Protein AF-A0A6P0B153-F1 (afdb_monomer_lite)

Radius of gyration: 15.91 Å; chains: 1; bounding box: 37×36×32 Å

Foldseek 3Di:
DDPPDQAEAALQPDDDPDPVVSCCVCVPVCVVRHNYYHHPVVCVVPDPDDDPPPPPDD

pLDDT: mean 89.46, std 14.43, range [45.69, 98.31]

Structure (mmCIF, N/CA/C/O backbone):
data_AF-A0A6P0B153-F1
#
_entry.id   AF-A0A6P0B153-F1
#
loop_
_atom_site.group_PDB
_atom_site.id
_atom_site.type_symbol
_atom_site.label_atom_id
_atom_site.label_alt_id
_atom_site.label_comp_id
_atom_site.label_asym_id
_atom_site.label_entity_id
_atom_site.label_seq_id
_atom_site.pdbx_PDB_ins_code
_atom_site.Cartn_x
_atom_site.Cartn_y
_atom_site.Cartn_z
_atom_site.occupancy
_atom_site.B_iso_or_equiv
_atom_site.auth_seq_id
_atom_site.auth_comp_id
_atom_site.auth_asym_id
_atom_site.auth_atom_id
_atom_site.pdbx_PDB_model_num
ATOM 1 N N . MET A 1 1 ? 14.484 7.678 5.777 1.00 49.19 1 MET A N 1
ATOM 2 C CA . MET A 1 1 ? 14.509 7.619 7.253 1.00 49.19 1 MET A CA 1
ATOM 3 C C . MET A 1 1 ? 13.088 7.285 7.675 1.00 49.19 1 MET A C 1
ATOM 5 O O . MET A 1 1 ? 12.189 7.968 7.201 1.00 49.19 1 MET A O 1
ATOM 9 N N . GLU A 1 2 ? 12.885 6.214 8.443 1.00 81.56 2 GLU A N 1
ATOM 10 C CA . GLU A 1 2 ? 11.552 5.765 8.879 1.00 81.56 2 GLU A CA 1
ATOM 11 C C . GLU A 1 2 ? 11.060 6.590 10.078 1.00 81.56 2 GLU A C 1
ATOM 13 O O . GLU A 1 2 ? 11.856 6.939 10.949 1.00 81.56 2 GLU A O 1
ATOM 18 N N . LEU A 1 3 ? 9.756 6.888 10.133 1.00 88.69 3 LEU A N 1
ATOM 19 C CA . LEU A 1 3 ? 9.129 7.659 11.223 1.00 88.69 3 LEU A CA 1
ATOM 20 C C . LEU A 1 3 ? 8.550 6.778 12.348 1.00 88.69 3 LEU A C 1
ATOM 22 O O . LEU A 1 3 ? 7.985 7.297 13.305 1.00 88.69 3 LEU A O 1
ATOM 26 N N . GLY A 1 4 ? 8.682 5.450 12.243 1.00 90.56 4 GLY A N 1
ATOM 27 C CA . GLY A 1 4 ? 8.211 4.498 13.258 1.00 90.56 4 GLY A CA 1
ATOM 28 C C . GLY A 1 4 ? 6.717 4.156 13.197 1.00 90.56 4 GLY A C 1
ATOM 29 O O . GLY A 1 4 ? 6.201 3.537 14.122 1.00 90.56 4 GLY A O 1
ATOM 30 N N . TYR A 1 5 ? 6.014 4.532 12.125 1.00 93.06 5 TYR A N 1
ATOM 31 C CA . TYR A 1 5 ? 4.621 4.129 11.914 1.00 93.06 5 TYR A CA 1
ATOM 32 C C . TYR A 1 5 ? 4.518 2.698 11.384 1.00 93.06 5 TYR A C 1
ATOM 34 O O . TYR A 1 5 ? 5.321 2.270 10.556 1.00 93.06 5 TYR A O 1
ATOM 42 N N . PHE A 1 6 ? 3.462 1.986 11.782 1.00 93.94 6 PHE A N 1
ATOM 43 C CA . PHE A 1 6 ? 3.071 0.746 11.118 1.00 93.94 6 PHE A CA 1
ATOM 44 C C . PHE A 1 6 ? 2.396 1.063 9.782 1.00 93.94 6 PHE A C 1
ATOM 46 O O . PHE A 1 6 ? 1.206 1.370 9.722 1.00 93.94 6 PHE A O 1
ATOM 53 N N . ALA A 1 7 ? 3.172 1.012 8.702 1.00 94.69 7 ALA A N 1
ATOM 54 C CA . ALA A 1 7 ? 2.659 1.214 7.355 1.00 94.69 7 ALA A CA 1
ATOM 55 C C . ALA A 1 7 ? 1.855 -0.009 6.883 1.00 94.69 7 ALA A C 1
ATOM 57 O O . ALA A 1 7 ? 2.330 -1.140 6.973 1.00 94.69 7 ALA A O 1
ATOM 58 N N . THR A 1 8 ? 0.659 0.219 6.336 1.00 97.12 8 THR A N 1
ATOM 59 C CA . THR A 1 8 ? -0.116 -0.802 5.612 1.00 97.12 8 THR A CA 1
ATOM 60 C C . THR A 1 8 ? -0.092 -0.479 4.122 1.00 97.12 8 THR A C 1
ATOM 62 O O . THR A 1 8 ? -0.469 0.622 3.726 1.00 97.12 8 THR A O 1
ATOM 65 N N . LEU A 1 9 ? 0.353 -1.424 3.295 1.00 97.38 9 LEU A N 1
ATOM 66 C CA . LEU A 1 9 ? 0.347 -1.305 1.837 1.00 97.38 9 LEU A CA 1
ATOM 67 C C . LEU A 1 9 ? -0.971 -1.849 1.274 1.00 97.38 9 LEU A C 1
ATOM 69 O O . LEU A 1 9 ? -1.317 -3.000 1.525 1.00 97.38 9 LEU A O 1
ATOM 73 N N . VAL A 1 10 ? -1.666 -1.050 0.462 1.00 98.19 10 VAL A N 1
ATOM 74 C CA . VAL A 1 10 ? -2.908 -1.459 -0.213 1.00 98.19 10 VAL A CA 1
ATOM 75 C C . VAL A 1 10 ? -2.596 -1.841 -1.663 1.00 98.19 10 VAL A C 1
ATOM 77 O O . VAL A 1 10 ? -2.354 -0.989 -2.518 1.0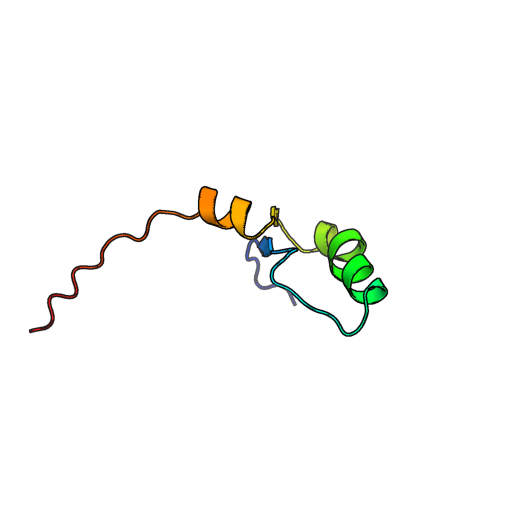0 98.19 10 VAL A O 1
ATOM 80 N N . SER A 1 11 ? -2.524 -3.141 -1.925 1.00 96.88 11 SER A N 1
ATOM 81 C CA . SER A 1 11 ? -1.957 -3.723 -3.148 1.00 96.88 11 SER A CA 1
ATOM 82 C C . SER A 1 11 ? -2.748 -3.427 -4.428 1.00 96.88 11 SER A C 1
ATOM 84 O O . SER A 1 11 ? -2.161 -3.301 -5.494 1.00 96.88 11 SER A O 1
ATOM 86 N N . ASP A 1 12 ? -4.059 -3.248 -4.351 1.00 97.50 12 ASP A N 1
ATOM 87 C CA . ASP A 1 12 ? -4.927 -2.931 -5.494 1.00 97.50 12 ASP A CA 1
ATOM 88 C C . ASP A 1 12 ? -5.219 -1.425 -5.643 1.00 97.50 12 ASP A C 1
ATOM 90 O O . ASP A 1 12 ? -5.911 -1.020 -6.574 1.00 97.50 12 ASP A O 1
ATOM 94 N N . ALA A 1 13 ? -4.645 -0.586 -4.774 1.00 97.75 13 ALA A N 1
ATOM 95 C CA . ALA A 1 13 ? -4.816 0.870 -4.778 1.00 97.75 13 ALA A CA 1
ATOM 96 C C . ALA A 1 13 ? -3.521 1.632 -5.120 1.00 97.75 13 ALA A C 1
ATOM 98 O O . ALA A 1 13 ? -3.373 2.811 -4.800 1.00 97.75 13 ALA A O 1
ATOM 99 N N . THR A 1 14 ? -2.554 0.967 -5.755 1.00 96.62 14 THR A N 1
ATOM 100 C CA . THR A 1 14 ? -1.273 1.572 -6.148 1.00 96.62 14 THR A CA 1
ATOM 101 C C . THR A 1 14 ? -0.927 1.234 -7.596 1.00 96.62 14 THR A C 1
ATOM 103 O O . THR A 1 14 ? -1.322 0.198 -8.124 1.00 96.62 14 THR A O 1
ATOM 106 N N . ALA A 1 15 ? -0.187 2.128 -8.253 1.00 97.19 15 ALA A N 1
ATOM 107 C CA . ALA A 1 15 ? 0.255 1.980 -9.638 1.00 97.19 15 ALA A CA 1
ATOM 108 C C . ALA A 1 15 ? 1.759 2.280 -9.758 1.00 97.19 15 ALA A C 1
ATOM 110 O O . ALA A 1 15 ? 2.319 3.050 -8.982 1.00 97.19 15 ALA A O 1
ATOM 111 N N . ALA A 1 16 ? 2.412 1.662 -10.741 1.00 96.75 16 ALA A N 1
ATOM 112 C CA . ALA A 1 16 ? 3.810 1.884 -11.093 1.00 96.75 16 ALA A CA 1
ATOM 113 C C . ALA A 1 16 ? 3.930 1.900 -12.620 1.00 96.75 16 ALA A C 1
ATOM 115 O O . ALA A 1 16 ? 3.038 1.421 -13.319 1.00 96.75 16 ALA A O 1
ATOM 116 N N . PHE A 1 17 ? 5.043 2.411 -13.149 1.00 97.62 17 PHE A N 1
ATOM 117 C CA . PHE A 1 17 ? 5.233 2.573 -14.597 1.00 97.62 17 PHE A CA 1
ATOM 118 C C . PHE A 1 17 ? 5.221 1.259 -15.397 1.00 97.62 17 PHE A C 1
ATOM 120 O O . PHE A 1 17 ? 5.106 1.289 -16.619 1.00 97.62 17 PHE A O 1
ATOM 127 N N . SER A 1 18 ? 5.358 0.103 -14.741 1.00 98.06 18 SER A N 1
ATOM 128 C CA . SER A 1 18 ? 5.242 -1.205 -15.387 1.00 98.06 18 SER A CA 1
ATOM 129 C C . SER A 1 18 ? 4.773 -2.290 -14.416 1.00 98.06 18 SER A C 1
ATOM 131 O O . SER A 1 18 ? 4.924 -2.167 -13.199 1.00 98.06 18 SER A O 1
ATOM 133 N N . HIS A 1 19 ? 4.277 -3.406 -14.961 1.00 96.94 19 HIS A N 1
ATOM 134 C CA . HIS A 1 19 ? 3.930 -4.598 -14.179 1.00 96.94 19 HIS A CA 1
ATOM 135 C C . HIS A 1 19 ? 5.121 -5.169 -13.404 1.00 96.94 19 HIS A C 1
ATOM 137 O O . HIS A 1 19 ? 4.959 -5.623 -12.274 1.00 96.94 19 HIS A O 1
ATOM 143 N N . LEU A 1 20 ? 6.325 -5.119 -13.983 1.00 98.19 20 LEU A N 1
ATOM 144 C CA . LEU A 1 20 ? 7.533 -5.579 -13.303 1.00 98.19 20 LEU A CA 1
ATOM 145 C C . LEU A 1 20 ? 7.826 -4.723 -12.066 1.00 98.19 20 LEU A C 1
ATOM 147 O O . LEU A 1 20 ? 8.124 -5.258 -11.001 1.00 98.19 20 LEU A O 1
ATOM 151 N N . MET A 1 21 ? 7.685 -3.401 -12.187 1.00 98.06 21 MET A N 1
ATOM 152 C CA . MET A 1 21 ? 7.830 -2.495 -11.046 1.00 98.06 21 MET A CA 1
ATOM 153 C C . MET A 1 21 ? 6.741 -2.727 -9.999 1.00 98.06 21 MET A C 1
ATOM 155 O O . MET A 1 21 ? 7.037 -2.666 -8.810 1.00 98.06 21 MET A O 1
ATOM 159 N N . MET A 1 22 ? 5.516 -3.054 -10.421 1.00 97.44 22 MET A N 1
ATOM 160 C CA . MET A 1 22 ? 4.438 -3.407 -9.499 1.00 97.44 22 MET A CA 1
ATOM 161 C C . MET A 1 22 ? 4.772 -4.660 -8.685 1.00 97.44 22 MET A C 1
ATOM 163 O O . MET A 1 22 ? 4.685 -4.666 -7.458 1.00 97.44 22 MET A O 1
ATOM 167 N N . HIS A 1 23 ? 5.243 -5.707 -9.364 1.00 96.62 23 HIS A N 1
ATOM 168 C CA . HIS A 1 23 ? 5.693 -6.932 -8.714 1.00 96.62 23 HIS A CA 1
ATOM 169 C C . HIS A 1 23 ? 6.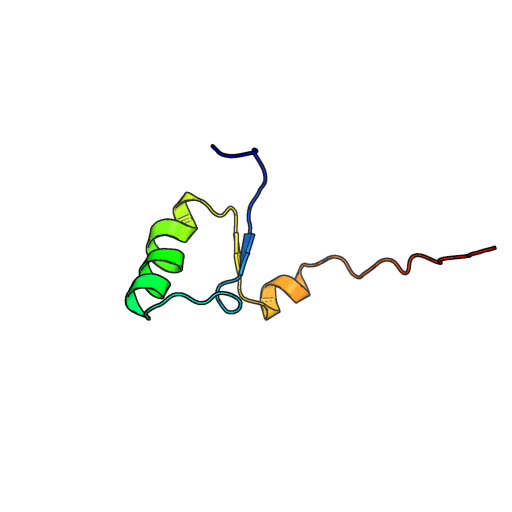840 -6.663 -7.734 1.00 96.62 23 HIS A C 1
ATOM 171 O O . HIS A 1 23 ? 6.789 -7.117 -6.593 1.00 96.62 23 HIS A O 1
ATOM 177 N N . ALA A 1 24 ? 7.844 -5.883 -8.144 1.00 97.75 24 ALA A N 1
ATOM 178 C CA . ALA A 1 24 ? 8.956 -5.517 -7.274 1.00 97.75 24 ALA A CA 1
ATOM 179 C C . ALA A 1 24 ? 8.481 -4.737 -6.036 1.00 97.75 24 ALA A C 1
ATOM 181 O O . ALA A 1 24 ? 8.866 -5.069 -4.916 1.00 97.75 24 ALA A O 1
ATOM 182 N N . ALA A 1 25 ? 7.594 -3.755 -6.212 1.00 96.81 25 ALA A N 1
ATOM 183 C CA . ALA A 1 25 ? 7.054 -2.964 -5.113 1.00 96.81 25 ALA A CA 1
ATOM 184 C C . ALA A 1 25 ? 6.277 -3.825 -4.105 1.00 96.81 25 ALA A C 1
ATOM 186 O O . ALA A 1 25 ? 6.496 -3.700 -2.903 1.00 96.81 25 ALA A O 1
ATOM 187 N N . HIS A 1 26 ? 5.401 -4.720 -4.567 1.00 97.00 26 HIS A N 1
ATOM 188 C CA . HIS A 1 26 ? 4.497 -5.463 -3.679 1.00 97.00 26 HIS A CA 1
ATOM 189 C C . HIS A 1 26 ? 5.049 -6.780 -3.157 1.00 97.00 26 HIS A C 1
ATOM 191 O O . HIS A 1 26 ? 4.739 -7.158 -2.031 1.00 97.00 26 HIS A O 1
ATOM 197 N N . LYS A 1 27 ? 5.803 -7.517 -3.975 1.00 95.94 27 LYS A N 1
ATOM 198 C CA . LYS A 1 27 ? 6.244 -8.883 -3.650 1.00 95.94 27 LYS A CA 1
ATOM 199 C C . LYS A 1 27 ? 7.675 -8.944 -3.145 1.00 95.94 27 LYS A C 1
ATOM 201 O O . LYS A 1 27 ? 7.981 -9.847 -2.377 1.00 95.94 27 LYS A O 1
ATOM 206 N N . LEU A 1 28 ? 8.524 -7.999 -3.551 1.00 96.69 28 LEU A N 1
ATOM 207 C CA . LEU A 1 28 ? 9.921 -7.961 -3.116 1.00 96.69 28 LEU A CA 1
ATOM 208 C C . LEU A 1 28 ? 10.118 -6.940 -1.995 1.00 96.69 28 LEU A C 1
ATOM 210 O O . LEU A 1 28 ? 10.588 -7.300 -0.923 1.00 96.69 28 LEU A O 1
ATOM 214 N N . ASN A 1 29 ? 9.703 -5.690 -2.211 1.00 95.94 29 ASN A N 1
ATOM 215 C CA . ASN A 1 29 ? 9.928 -4.612 -1.247 1.00 95.94 29 ASN A CA 1
ATOM 216 C C . ASN A 1 29 ? 8.866 -4.590 -0.140 1.00 95.94 29 ASN A C 1
ATOM 218 O O . ASN A 1 29 ? 9.201 -4.431 1.029 1.00 95.94 29 ASN A O 1
ATOM 222 N N . GLY A 1 30 ? 7.588 -4.762 -0.495 1.00 95.62 30 GLY A N 1
ATOM 223 C CA . GLY A 1 30 ? 6.450 -4.692 0.427 1.00 95.62 30 GLY A CA 1
ATOM 224 C C . GLY A 1 30 ? 6.668 -5.435 1.752 1.00 95.62 30 GLY A C 1
ATOM 225 O O . GLY A 1 30 ? 6.553 -4.794 2.795 1.00 95.62 30 GLY A O 1
ATOM 226 N N . PRO A 1 31 ? 7.059 -6.726 1.746 1.00 96.31 31 PRO A N 1
ATOM 227 C CA . PRO A 1 31 ? 7.263 -7.502 2.974 1.00 96.31 31 PRO A CA 1
ATOM 228 C C . PRO A 1 31 ? 8.385 -6.990 3.889 1.00 96.31 31 PRO A C 1
ATOM 230 O O . PRO A 1 31 ? 8.424 -7.348 5.061 1.00 96.31 31 PRO A O 1
ATOM 233 N N . THR A 1 32 ? 9.315 -6.187 3.368 1.00 94.69 32 THR A N 1
ATOM 234 C CA . THR A 1 32 ? 10.413 -5.605 4.153 1.00 94.69 32 THR A CA 1
ATOM 235 C C . THR A 1 32 ? 9.996 -4.323 4.871 1.00 94.69 32 THR A C 1
ATOM 237 O O . THR A 1 32 ? 10.510 -4.048 5.952 1.00 94.69 32 THR A O 1
ATOM 240 N N . TYR A 1 33 ? 9.084 -3.538 4.290 1.00 92.81 33 TYR A N 1
ATOM 241 C CA . TYR A 1 33 ? 8.759 -2.191 4.781 1.00 92.81 33 T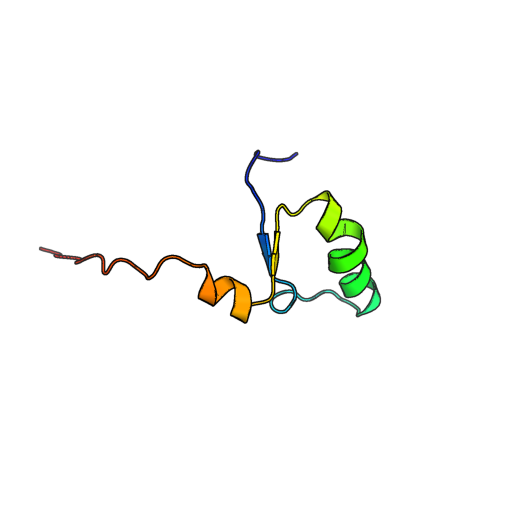YR A CA 1
ATOM 242 C C . TYR A 1 33 ? 7.357 -2.065 5.382 1.00 92.81 33 TYR A C 1
ATOM 244 O O . TYR A 1 33 ? 7.149 -1.260 6.287 1.00 92.81 33 TYR A O 1
ATOM 252 N N . ALA A 1 34 ? 6.381 -2.825 4.884 1.00 95.81 34 ALA A N 1
ATOM 253 C CA . ALA A 1 34 ? 5.005 -2.746 5.352 1.00 95.81 34 ALA A CA 1
ATOM 254 C C . ALA A 1 34 ? 4.765 -3.711 6.519 1.00 95.81 34 ALA A C 1
ATOM 256 O O . ALA A 1 34 ? 5.166 -4.872 6.481 1.00 95.81 34 ALA A O 1
ATOM 257 N N . HIS A 1 35 ? 4.049 -3.239 7.536 1.00 95.88 35 HIS A N 1
ATOM 258 C CA . HIS A 1 35 ? 3.563 -4.073 8.630 1.00 95.88 35 HIS A CA 1
ATOM 259 C C . HIS A 1 35 ? 2.444 -5.018 8.169 1.00 95.88 35 HIS A C 1
ATOM 261 O O . HIS A 1 35 ? 2.348 -6.148 8.637 1.00 95.88 35 HIS A O 1
ATOM 267 N N . ALA A 1 36 ? 1.613 -4.558 7.234 1.00 96.94 36 ALA A N 1
ATOM 268 C CA . ALA A 1 36 ? 0.561 -5.347 6.610 1.00 96.94 36 ALA A CA 1
ATOM 269 C C . ALA A 1 36 ? 0.468 -5.028 5.114 1.00 96.94 36 ALA A C 1
ATOM 271 O O . ALA A 1 36 ? 0.741 -3.905 4.684 1.00 96.94 36 ALA A O 1
ATOM 272 N N . ILE A 1 37 ? 0.058 -6.016 4.323 1.00 97.75 37 ILE A N 1
ATOM 273 C CA . ILE A 1 37 ? -0.228 -5.864 2.895 1.00 97.75 37 ILE A CA 1
ATOM 274 C C . ILE A 1 37 ? -1.637 -6.396 2.669 1.00 97.75 37 ILE A C 1
ATOM 276 O O . ILE A 1 37 ? -1.870 -7.579 2.894 1.00 97.75 37 ILE A O 1
ATOM 280 N N . LEU A 1 38 ? -2.553 -5.527 2.246 1.00 98.25 38 LEU A N 1
ATOM 281 C CA . LEU A 1 38 ? -3.978 -5.827 2.094 1.00 98.25 38 LEU A CA 1
ATOM 282 C C . LEU A 1 38 ? -4.475 -5.432 0.700 1.00 98.25 38 LEU A C 1
ATOM 284 O O . LEU A 1 38 ? -3.824 -4.679 -0.029 1.00 98.25 38 LEU A O 1
ATOM 288 N N . THR A 1 39 ? -5.641 -5.926 0.326 1.00 98.31 39 THR A N 1
ATOM 289 C CA . THR A 1 39 ? -6.495 -5.353 -0.719 1.00 98.31 39 THR A CA 1
ATOM 290 C C . THR A 1 39 ? -7.370 -4.242 -0.139 1.00 98.31 39 THR A C 1
ATOM 292 O O . THR A 1 39 ? -7.501 -4.086 1.078 1.00 98.31 39 THR A O 1
ATOM 295 N N . THR A 1 40 ? -8.000 -3.460 -1.008 1.00 98.25 40 THR A N 1
ATOM 296 C CA . THR A 1 40 ? -8.921 -2.393 -0.612 1.00 98.25 40 THR A CA 1
ATOM 297 C C . THR A 1 40 ? -10.121 -2.971 0.131 1.00 98.25 40 THR A C 1
ATOM 299 O O . THR A 1 40 ? -10.555 -2.402 1.130 1.00 98.25 40 THR A O 1
ATOM 302 N N . ALA A 1 41 ? -10.629 -4.123 -0.316 1.00 98.31 41 ALA A N 1
ATOM 303 C CA . ALA A 1 41 ? -11.732 -4.817 0.341 1.00 98.31 41 ALA A CA 1
ATOM 304 C C . ALA A 1 41 ? -11.367 -5.235 1.776 1.00 98.31 41 ALA A C 1
ATOM 306 O O . ALA A 1 41 ? -12.068 -4.860 2.712 1.00 98.31 41 ALA A O 1
ATOM 307 N N . GLU A 1 42 ? -10.231 -5.915 1.958 1.00 98.25 42 GLU A N 1
ATOM 308 C CA . GLU A 1 42 ? -9.747 -6.334 3.283 1.00 98.25 42 GLU A CA 1
ATOM 309 C C . GLU A 1 42 ? -9.490 -5.133 4.202 1.00 98.25 42 GLU A C 1
ATOM 311 O O . GLU A 1 42 ? -9.795 -5.183 5.393 1.00 98.25 42 GLU A O 1
ATOM 316 N N . LEU A 1 43 ? -8.969 -4.025 3.661 1.00 97.19 43 LEU A N 1
ATOM 317 C CA . LEU A 1 43 ? -8.783 -2.801 4.437 1.00 97.19 43 LEU A CA 1
ATOM 318 C C . LEU A 1 43 ? -10.123 -2.254 4.951 1.00 97.19 43 LEU A C 1
ATOM 320 O O . LEU A 1 43 ? -10.230 -1.904 6.124 1.00 97.19 43 LEU A O 1
ATOM 324 N N . ILE A 1 44 ? -11.144 -2.175 4.095 1.00 96.69 44 ILE A N 1
ATOM 325 C CA . ILE A 1 44 ? -12.466 -1.654 4.476 1.00 96.69 44 ILE A CA 1
ATOM 326 C C . ILE A 1 44 ? -13.099 -2.509 5.580 1.00 96.69 44 ILE A C 1
ATOM 328 O O . ILE A 1 44 ? -13.740 -1.960 6.475 1.00 96.69 44 ILE A O 1
ATOM 332 N N . GLU A 1 45 ? -12.902 -3.826 5.549 1.00 96.94 45 GLU A N 1
ATOM 333 C CA . GLU A 1 45 ? -13.429 -4.742 6.567 1.00 96.94 45 GLU A CA 1
ATOM 334 C C . GLU A 1 45 ? -12.833 -4.503 7.961 1.00 96.94 45 GLU A C 1
ATOM 336 O O . GLU A 1 45 ? -13.537 -4.660 8.962 1.00 96.94 45 GLU A O 1
ATOM 341 N N . VAL A 1 46 ? -11.559 -4.105 8.040 1.00 95.44 46 VAL A N 1
ATOM 342 C CA . VAL A 1 46 ? -10.854 -3.897 9.318 1.00 95.44 46 VAL A CA 1
ATOM 343 C C . VAL A 1 46 ? -10.867 -2.449 9.801 1.00 95.44 46 VAL A C 1
ATOM 345 O O . VAL A 1 46 ? -10.545 -2.188 10.964 1.00 95.44 46 VAL A O 1
ATOM 348 N N . LEU A 1 47 ? -11.214 -1.492 8.936 1.00 93.62 47 LEU A N 1
ATOM 349 C CA . LEU A 1 47 ? -11.264 -0.090 9.325 1.00 93.62 47 LEU A CA 1
ATOM 350 C C . LEU A 1 47 ? -12.368 0.143 10.369 1.00 93.62 47 LEU A C 1
ATOM 352 O O . LEU A 1 47 ? -13.493 -0.343 10.219 1.00 93.62 47 LEU A O 1
ATOM 356 N N . PRO A 1 48 ? -12.092 0.937 11.420 1.00 90.00 48 PRO A N 1
ATOM 357 C CA . PRO A 1 48 ? -13.131 1.364 12.338 1.00 90.00 48 PRO A CA 1
ATOM 358 C C . PRO A 1 48 ? -14.254 2.051 11.563 1.00 90.00 48 PRO A C 1
ATOM 360 O O . PRO A 1 48 ? -14.003 2.907 10.711 1.00 90.00 48 PRO A O 1
ATOM 363 N N . LYS A 1 49 ? -15.506 1.714 11.887 1.00 84.88 49 LYS A N 1
ATOM 364 C CA . LYS A 1 49 ? -16.647 2.473 11.370 1.00 84.88 49 LYS A CA 1
ATOM 365 C C . LYS A 1 49 ? -16.453 3.932 11.758 1.00 84.88 49 LYS A C 1
ATOM 367 O O . LYS A 1 49 ? -16.153 4.215 12.919 1.00 84.88 49 LYS A O 1
ATOM 372 N N . ALA A 1 50 ? -16.627 4.837 10.796 1.00 77.81 50 ALA A N 1
ATOM 373 C CA . ALA A 1 50 ? -16.555 6.261 11.071 1.00 77.81 50 ALA A CA 1
ATOM 374 C C . ALA A 1 50 ? -17.483 6.583 12.250 1.00 77.81 50 ALA A C 1
ATOM 376 O O . ALA A 1 50 ? -18.689 6.331 12.192 1.00 77.81 50 ALA A O 1
ATOM 377 N N . SER A 1 51 ? -16.912 7.102 13.338 1.00 68.56 51 SER A N 1
ATOM 378 C CA . SER A 1 51 ? -17.719 7.748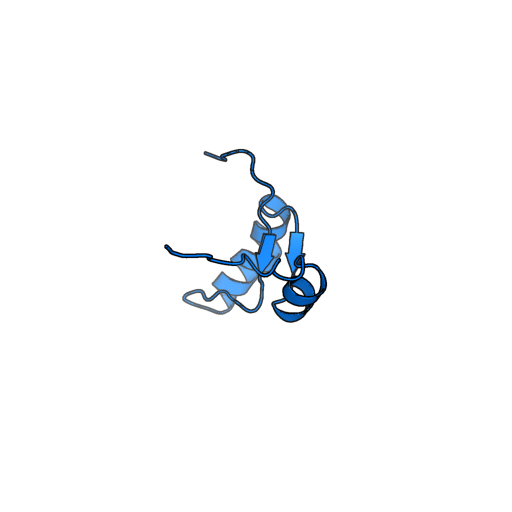 14.362 1.00 68.56 51 SER A CA 1
ATOM 379 C C . SER A 1 51 ? -18.362 8.949 13.686 1.00 68.56 51 SER A C 1
ATOM 381 O O . SER A 1 51 ? -17.654 9.766 13.096 1.00 68.56 51 SER A O 1
ATOM 383 N N . ALA A 1 52 ? -19.690 9.038 13.709 1.00 61.78 52 ALA A N 1
ATOM 384 C CA . ALA A 1 52 ? -20.369 10.242 13.268 1.00 61.78 52 ALA A CA 1
ATOM 385 C C . ALA A 1 52 ? -19.960 11.374 14.219 1.00 61.78 52 ALA A C 1
ATOM 387 O O . ALA A 1 52 ? -20.540 11.537 15.294 1.00 61.78 52 ALA A O 1
ATOM 388 N N . SER A 1 53 ? -18.937 12.140 13.848 1.00 60.84 53 SER A N 1
ATOM 389 C CA . SER A 1 53 ? -18.663 13.430 14.460 1.00 60.84 53 SER A CA 1
ATOM 390 C C . SER A 1 53 ? -19.916 14.273 14.251 1.00 60.84 53 SER A C 1
ATOM 392 O O . SER A 1 53 ? -20.200 14.699 13.133 1.00 60.84 53 SER A O 1
ATOM 3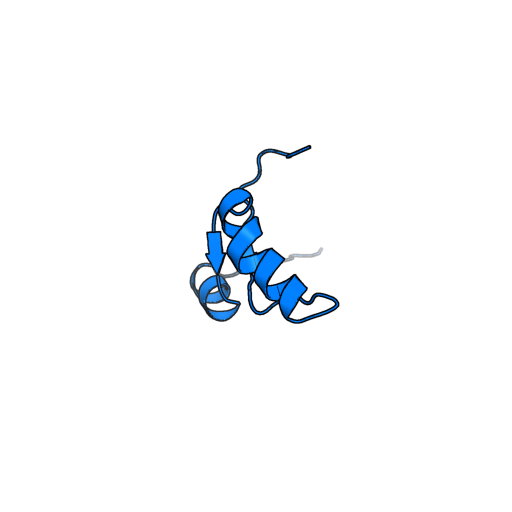94 N N . LYS A 1 54 ? -20.716 14.479 15.303 1.00 57.22 54 LYS A N 1
ATOM 395 C CA . LYS A 1 54 ? -21.687 15.573 15.306 1.00 57.22 54 LYS A CA 1
ATOM 396 C C . LYS A 1 54 ? -20.874 16.860 15.245 1.00 57.22 54 LYS A C 1
ATOM 398 O O . LYS A 1 54 ? -20.427 17.355 16.275 1.00 57.22 54 LYS A O 1
ATOM 403 N N . GLU A 1 55 ? -20.687 17.398 14.049 1.00 59.50 55 GLU A N 1
ATOM 404 C CA . GLU A 1 55 ? -20.420 18.820 13.891 1.00 59.50 55 GLU A CA 1
ATOM 405 C C . GLU A 1 55 ? -21.695 19.564 14.306 1.00 59.50 55 GLU A C 1
ATOM 407 O O . GLU A 1 55 ? -22.556 19.895 13.498 1.00 59.50 55 GLU A O 1
ATOM 412 N N . THR A 1 56 ? -21.868 19.786 15.609 1.00 57.94 56 THR A N 1
ATOM 413 C CA . THR A 1 56 ? -22.652 20.931 16.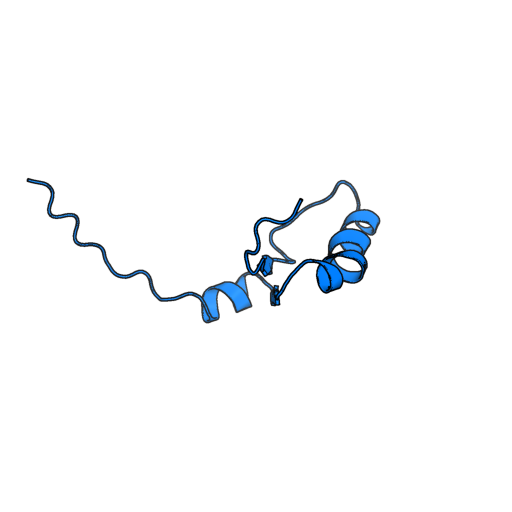073 1.00 57.94 56 THR A CA 1
ATOM 414 C C . THR A 1 56 ? -21.804 22.166 15.807 1.00 57.94 56 THR A C 1
ATOM 416 O O . THR A 1 56 ? -20.989 22.549 16.645 1.00 57.94 56 THR A O 1
ATOM 419 N N . MET A 1 57 ? -21.947 22.737 14.612 1.00 45.69 57 MET A N 1
ATOM 420 C CA . MET A 1 57 ? -21.531 24.112 14.356 1.00 45.69 57 MET A CA 1
ATOM 421 C C . MET A 1 57 ? -22.527 25.066 15.042 1.00 45.69 57 MET A C 1
ATOM 423 O O . MET A 1 57 ? -23.734 24.831 14.923 1.00 45.69 57 MET A O 1
ATOM 427 N N . PRO A 1 58 ? -22.053 26.084 15.784 1.00 57.34 58 PRO A N 1
ATOM 428 C CA . PRO A 1 58 ? -22.883 27.198 16.236 1.00 57.34 58 PRO A CA 1
ATOM 429 C C . PRO A 1 58 ? -23.313 28.108 15.077 1.00 57.34 58 PRO A C 1
ATOM 431 O O . PRO A 1 58 ? -22.580 28.172 14.062 1.00 57.34 58 PRO A O 1
#

Secondary structure (DSSP, 8-state):
---S---EEETTS---SSHHHHHIIIIIIHHHH-SEEE-HHHHHHHSPPPP-------

InterPro domains:
  IPR036380 Isochorismatase-like superfamily [SSF52499] (2-47)

Sequence (58 aa):
MELGYFATLVSDATAAFSHLMMHAAHKLNGPTYAHAILTTAELIEVLPKASASKETMP

Organism: Rhizobium leguminosarum (NCBI:txid384)